Protein AF-A0A940WAW4-F1 (afdb_monomer)

Sequence (94 aa):
MDVVALWGLFAGLVLGTLFVDLLVFNKKPHVMPLREASVWCGIWLSLAAAFGAAVFFLEGSSKGLEFVTGYVIEWSLSVDNLFVFIVIFRYFAV

Foldseek 3Di:
DDPVVVVVVVVVVVVVVVVCCVPPVPPDDDPQPPVNVVVVVVVVVVVLVVVLVVCCVPVHDVRSVVSVVVVVVVVVVVVVVVVVVVVVCVVVVD

Secondary structure (DSSP, 8-state):
--HHHHHHHHHHHHHHHHHHIIIII-SS-----HHHHHHHHHHHHHHHHHHHHHHHHHT-HHHHHHHHHHHHHHHHHHHHHHHHHHHHHHHHT-

Mean predicted aligned error: 8.78 Å

Nearest PDB structures (foldseek):
  5oqm-assembly1_1  TM=4.938E-01  e=5.736E+00  Saccharomyces cerevisiae S288C

pLDDT: mean 86.91, std 10.34, range [54.62, 96.12]

Solvent-accessible surface area (backbone atoms only — not comparable to full-atom values): 5307 Å² total; per-residue (Å²): 130,57,71,68,56,53,52,52,50,51,52,50,50,55,51,49,54,51,52,46,50,60,68,66,68,62,76,64,94,71,86,74,50,70,71,57,52,52,48,53,53,48,51,55,50,49,52,52,50,52,49,34,50,50,37,27,74,74,68,31,65,71,51,17,48,52,47,49,53,50,51,52,51,56,49,49,58,53,50,55,55,50,51,55,51,53,54,50,33,62,73,69,71,106

Structure (mmCIF, N/CA/C/O backbone):
data_AF-A0A940WAW4-F1
#
_entry.id   AF-A0A940WAW4-F1
#
loop_
_atom_site.group_PDB
_atom_site.id
_atom_site.type_symbol
_atom_site.label_atom_id
_atom_site.label_alt_id
_atom_site.label_comp_id
_atom_site.label_asym_id
_atom_site.label_entity_id
_atom_site.label_seq_id
_atom_site.pdbx_PDB_ins_code
_atom_site.Cartn_x
_atom_site.Cartn_y
_atom_site.Cartn_z
_atom_site.occupancy
_atom_site.B_iso_or_equiv
_atom_site.auth_seq_id
_atom_site.auth_comp_id
_atom_site.auth_asym_id
_atom_site.auth_atom_id
_atom_site.pdbx_PDB_model_num
ATOM 1 N N . MET A 1 1 ? -15.506 -2.371 -31.777 1.00 61.38 1 MET A N 1
ATOM 2 C CA . MET A 1 1 ? -16.385 -2.168 -30.609 1.00 61.38 1 MET A CA 1
ATOM 3 C C . MET A 1 1 ? -16.493 -0.675 -30.407 1.00 61.38 1 MET A C 1
ATOM 5 O O . MET A 1 1 ? -15.452 -0.034 -30.324 1.00 61.38 1 MET A O 1
ATOM 9 N N . ASP A 1 2 ? -17.703 -0.123 -30.413 1.00 83.12 2 ASP A N 1
ATOM 10 C CA . ASP A 1 2 ? -17.894 1.311 -30.188 1.00 83.12 2 ASP A CA 1
ATOM 11 C C . ASP A 1 2 ? -17.392 1.699 -28.796 1.00 83.12 2 ASP A C 1
ATOM 13 O O . ASP A 1 2 ? -17.519 0.922 -27.847 1.00 83.12 2 ASP A O 1
ATOM 17 N N . VAL A 1 3 ? -16.824 2.900 -28.661 1.00 85.50 3 VAL A N 1
ATOM 18 C CA . VAL A 1 3 ? -16.265 3.400 -27.390 1.00 85.50 3 VAL A CA 1
ATOM 19 C C . VAL A 1 3 ? -17.299 3.297 -26.261 1.00 85.50 3 VAL A C 1
ATOM 21 O O . VAL A 1 3 ? -16.970 2.895 -25.150 1.00 85.50 3 VAL A O 1
ATOM 24 N N . VAL A 1 4 ? -18.574 3.554 -26.569 1.00 89.12 4 VAL A N 1
ATOM 25 C CA . VAL A 1 4 ? -19.700 3.422 -25.631 1.00 89.12 4 VAL A CA 1
ATOM 26 C C . VAL A 1 4 ? -19.899 1.974 -25.160 1.00 89.12 4 VAL A C 1
ATOM 28 O O . VAL A 1 4 ? -20.144 1.744 -23.978 1.00 89.12 4 VAL A O 1
ATOM 31 N N . ALA A 1 5 ? -19.740 0.986 -26.046 1.00 87.69 5 ALA A N 1
ATOM 32 C CA . ALA A 1 5 ? -19.846 -0.430 -25.689 1.00 87.69 5 ALA A CA 1
ATOM 33 C C . ALA A 1 5 ? -18.679 -0.892 -24.797 1.00 87.69 5 ALA A C 1
ATOM 35 O O . ALA A 1 5 ? -18.884 -1.687 -23.883 1.00 87.69 5 ALA A O 1
ATOM 36 N N . LEU A 1 6 ? -17.473 -0.354 -25.015 1.00 89.00 6 LEU A N 1
ATOM 37 C CA . LEU A 1 6 ? -16.305 -0.583 -24.155 1.00 89.00 6 LEU A CA 1
ATOM 38 C C . LEU A 1 6 ? -16.518 -0.028 -22.739 1.00 89.00 6 LEU A C 1
ATOM 40 O O . LEU A 1 6 ? -16.262 -0.735 -21.766 1.00 89.00 6 LEU A O 1
ATOM 44 N N . TRP A 1 7 ? -17.051 1.192 -22.615 1.00 90.81 7 TRP A N 1
ATOM 45 C CA . TRP A 1 7 ? -17.404 1.774 -21.315 1.00 90.81 7 TRP A CA 1
ATOM 46 C C . TRP A 1 7 ? -18.521 1.004 -20.611 1.00 90.81 7 TRP A C 1
ATOM 48 O O . TRP A 1 7 ? -18.437 0.781 -19.405 1.00 90.81 7 TRP A O 1
ATOM 58 N N . GLY A 1 8 ? -19.533 0.551 -21.355 1.00 93.31 8 GLY A N 1
ATOM 59 C CA . GLY A 1 8 ? -20.603 -0.289 -20.816 1.00 93.31 8 GLY A CA 1
ATOM 60 C C . GLY A 1 8 ? -20.090 -1.630 -20.285 1.00 93.31 8 GLY A C 1
ATOM 61 O O . GLY A 1 8 ? -20.451 -2.029 -19.179 1.00 93.31 8 GLY A O 1
ATOM 62 N N . LEU A 1 9 ? -19.200 -2.296 -21.029 1.00 92.94 9 LEU A N 1
ATOM 63 C CA . LEU A 1 9 ? -18.555 -3.538 -20.597 1.00 92.94 9 LEU A CA 1
ATOM 64 C C . LEU A 1 9 ? -17.700 -3.319 -19.343 1.00 92.94 9 LEU A C 1
ATOM 66 O O . LEU A 1 9 ? -17.802 -4.091 -18.394 1.00 92.94 9 LEU A O 1
ATOM 70 N N . PHE A 1 10 ? -16.883 -2.262 -19.326 1.00 91.94 10 PHE A N 1
ATOM 71 C CA . PHE A 1 10 ? -16.036 -1.922 -18.185 1.00 91.94 10 PHE A CA 1
ATOM 72 C C . PHE A 1 10 ? -16.867 -1.636 -16.930 1.00 91.94 10 PHE A C 1
ATOM 74 O O . PHE A 1 10 ? -16.612 -2.224 -15.882 1.00 91.94 10 PHE A O 1
ATOM 81 N N . ALA A 1 11 ? -17.908 -0.807 -17.044 1.00 92.88 11 ALA A N 1
ATOM 82 C CA . ALA A 1 11 ? -18.822 -0.522 -15.942 1.00 92.88 11 ALA A CA 1
ATOM 83 C C . ALA A 1 11 ? -19.530 -1.792 -15.448 1.00 92.88 11 ALA A C 1
ATOM 85 O O . ALA A 1 11 ? -19.620 -2.015 -14.244 1.00 92.88 11 ALA A O 1
ATOM 86 N N . GLY A 1 12 ? -19.982 -2.653 -16.365 1.00 94.81 12 GLY A N 1
ATOM 87 C CA . GLY A 1 12 ? -20.585 -3.940 -16.020 1.00 94.81 12 GLY A CA 1
ATOM 88 C C . GLY A 1 12 ? -19.624 -4.857 -15.263 1.00 94.81 12 GLY A C 1
ATOM 89 O O . GLY A 1 12 ? -20.020 -5.481 -14.281 1.00 94.81 12 GLY A O 1
ATOM 90 N N . LEU A 1 13 ? -18.354 -4.897 -15.670 1.00 93.56 13 LEU A N 1
ATOM 91 C CA . LEU A 1 13 ? -17.318 -5.686 -15.008 1.00 93.56 13 LEU A CA 1
ATOM 92 C C . LEU A 1 13 ? -17.030 -5.144 -13.602 1.00 93.56 13 LEU A C 1
ATOM 94 O O . LEU A 1 13 ? -17.057 -5.918 -12.651 1.00 93.56 13 LEU A O 1
ATOM 98 N N . VAL A 1 14 ? -16.846 -3.828 -13.457 1.00 92.50 14 VAL A N 1
ATOM 99 C CA . VAL A 1 14 ? -16.619 -3.162 -12.160 1.00 92.50 14 VAL A CA 1
ATOM 100 C C . VAL A 1 14 ? -17.789 -3.378 -11.200 1.00 92.50 14 VAL A C 1
ATOM 102 O O . VAL A 1 14 ? -17.585 -3.721 -10.038 1.00 92.50 14 VAL A O 1
ATOM 105 N N . LEU A 1 15 ? -19.027 -3.208 -11.670 1.00 92.69 15 LEU A N 1
ATOM 106 C CA . LEU A 1 15 ? -20.213 -3.450 -10.848 1.00 92.69 15 LEU A CA 1
ATOM 107 C C . LEU A 1 15 ? -20.344 -4.930 -10.477 1.00 92.69 15 LEU A C 1
ATOM 109 O O . LEU A 1 15 ? -20.698 -5.246 -9.343 1.00 92.69 15 LEU A O 1
ATOM 113 N N . GLY A 1 16 ? -20.029 -5.836 -11.405 1.00 91.69 16 GLY A N 1
ATOM 114 C CA . GLY A 1 16 ? -20.050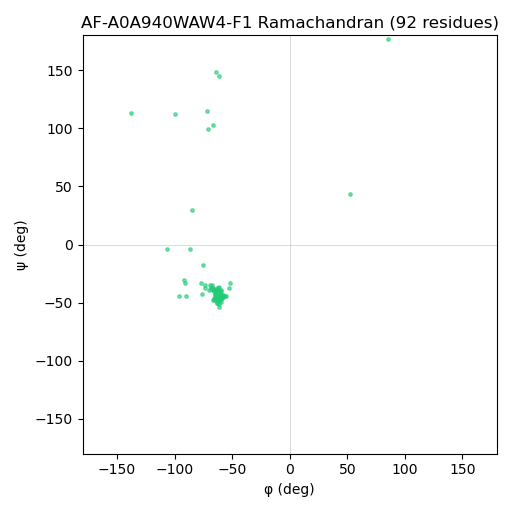 -7.275 -11.168 1.00 91.69 16 GLY A CA 1
ATOM 115 C C . 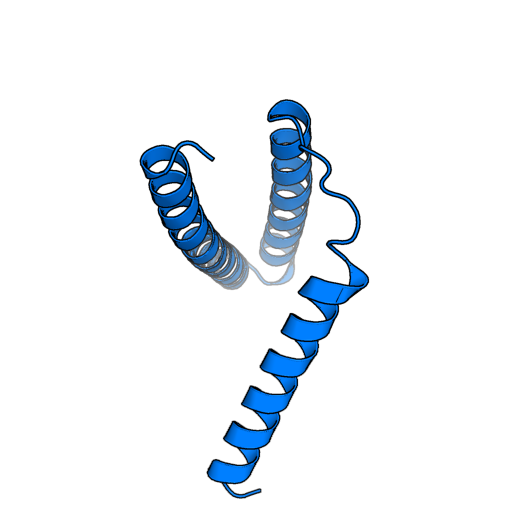GLY A 1 16 ? -19.047 -7.709 -10.100 1.00 91.69 16 GLY A C 1
ATOM 116 O O . GLY A 1 16 ? -19.415 -8.433 -9.176 1.00 91.69 16 GLY A O 1
ATOM 117 N N . THR A 1 17 ? -17.801 -7.239 -10.179 1.00 85.56 17 THR A N 1
ATOM 118 C CA . THR A 1 17 ? -16.774 -7.556 -9.177 1.00 85.56 17 THR A CA 1
ATOM 119 C C . THR A 1 17 ? -17.101 -6.945 -7.818 1.00 85.56 17 THR A C 1
ATOM 121 O O . THR A 1 17 ? -16.967 -7.639 -6.813 1.00 85.56 17 THR A O 1
ATOM 124 N N . LEU A 1 18 ? -17.631 -5.717 -7.771 1.00 85.06 18 LEU A N 1
ATOM 125 C CA . LEU A 1 18 ? -18.132 -5.103 -6.534 1.00 85.06 18 LEU A CA 1
ATOM 126 C C . LEU A 1 18 ? -19.245 -5.926 -5.881 1.00 85.06 18 LEU A C 1
ATOM 128 O O . LEU A 1 18 ? -19.252 -6.120 -4.667 1.00 85.06 18 LEU A O 1
ATOM 132 N N . PHE A 1 19 ? -20.189 -6.425 -6.679 1.00 86.25 19 PHE A N 1
ATOM 133 C CA . PHE A 1 19 ? -21.302 -7.220 -6.169 1.00 86.25 19 PHE A CA 1
ATOM 134 C C . PHE A 1 19 ? -20.816 -8.540 -5.557 1.00 86.25 19 PHE A C 1
ATOM 136 O O . PHE A 1 19 ? -21.299 -8.958 -4.504 1.00 86.25 19 PHE A O 1
ATOM 143 N N . VAL A 1 20 ? -19.826 -9.175 -6.190 1.00 84.50 20 VAL A N 1
ATOM 144 C CA . VAL A 1 20 ? -19.176 -10.387 -5.675 1.00 84.50 20 VAL A CA 1
ATOM 145 C C . VAL A 1 20 ? -18.432 -10.097 -4.369 1.00 84.50 20 VAL A C 1
ATOM 147 O O . VAL A 1 20 ? -18.603 -10.842 -3.404 1.00 84.50 20 VAL A O 1
ATOM 150 N N . ASP A 1 21 ? -17.662 -9.012 -4.306 1.00 76.88 21 ASP A N 1
ATOM 151 C CA . ASP A 1 21 ? -16.889 -8.632 -3.118 1.00 76.88 21 ASP A CA 1
ATOM 152 C C . ASP A 1 21 ? -17.792 -8.370 -1.895 1.00 76.88 21 ASP A C 1
ATOM 154 O O . ASP A 1 21 ? -17.579 -8.902 -0.798 1.00 76.88 21 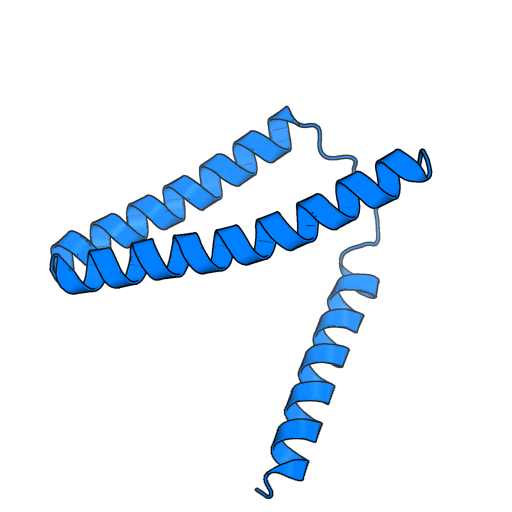ASP A O 1
ATOM 158 N N . LEU A 1 22 ? -18.896 -7.647 -2.105 1.00 76.19 22 LEU A N 1
ATOM 159 C CA . LEU A 1 22 ? -19.847 -7.302 -1.047 1.00 76.19 22 LEU A CA 1
ATOM 160 C C . LEU A 1 22 ? -20.722 -8.483 -0.593 1.00 76.19 22 LEU A C 1
ATOM 162 O O . LEU A 1 22 ? -21.002 -8.602 0.598 1.00 76.19 22 LEU A O 1
ATOM 166 N N . LEU A 1 23 ? -21.156 -9.374 -1.493 1.00 72.62 23 LEU A N 1
ATOM 167 C CA . LEU A 1 23 ? -22.070 -10.473 -1.133 1.00 72.62 23 LEU A CA 1
ATOM 168 C C . LEU A 1 23 ? -21.377 -11.771 -0.716 1.00 72.62 23 LEU A C 1
ATOM 170 O O . LEU A 1 23 ? -21.929 -12.539 0.082 1.00 72.62 23 LEU A O 1
ATOM 174 N N . VAL A 1 24 ? -20.215 -12.069 -1.295 1.00 69.50 24 VAL A N 1
ATOM 175 C CA . VAL A 1 24 ? -19.547 -13.364 -1.109 1.00 69.50 24 VAL A CA 1
ATOM 176 C C . VAL A 1 24 ? -18.497 -13.282 -0.007 1.00 69.50 24 VAL A C 1
ATOM 178 O O . VAL A 1 24 ? -18.466 -14.167 0.850 1.00 69.50 24 VAL A O 1
ATOM 181 N N . PHE A 1 25 ? -17.684 -12.224 0.016 1.00 59.53 25 PHE A N 1
ATOM 182 C CA . PHE A 1 25 ? -16.520 -12.141 0.902 1.00 59.53 25 PHE A CA 1
ATOM 183 C C . PHE A 1 25 ? -16.820 -11.466 2.252 1.00 59.53 25 PHE A C 1
ATOM 185 O O . PHE A 1 25 ? -16.287 -11.892 3.275 1.00 59.53 25 PHE A O 1
ATOM 192 N N . ASN A 1 26 ? -17.765 -10.523 2.318 1.00 59.38 26 ASN A N 1
ATOM 193 C CA . ASN A 1 26 ? -18.116 -9.793 3.548 1.00 59.38 26 ASN A CA 1
ATOM 194 C C . ASN A 1 26 ? -19.141 -10.504 4.467 1.00 59.38 26 ASN A C 1
ATOM 196 O O . ASN A 1 26 ? -19.908 -9.859 5.180 1.00 59.38 26 ASN A O 1
ATOM 200 N N . LYS A 1 27 ? -19.195 -11.845 4.494 1.00 58.28 27 LYS A N 1
ATOM 201 C CA . LYS A 1 27 ? -20.215 -12.570 5.290 1.00 58.28 27 LYS A CA 1
ATOM 202 C C . LYS A 1 27 ? -19.968 -12.596 6.800 1.00 58.28 27 LYS A C 1
ATOM 204 O O . LYS A 1 27 ? -20.894 -12.910 7.546 1.00 58.28 27 LYS A O 1
ATOM 209 N N . LYS A 1 28 ? -18.750 -12.319 7.271 1.00 54.62 28 LYS A N 1
ATOM 210 C CA . LYS A 1 28 ? -18.439 -12.289 8.707 1.00 54.62 28 LYS A CA 1
ATOM 211 C C . LYS A 1 28 ? -17.546 -11.091 9.025 1.00 54.62 28 LYS A C 1
ATOM 213 O O . LYS A 1 28 ? -16.391 -11.102 8.606 1.00 54.62 28 LYS A O 1
ATOM 218 N N . PRO A 1 29 ? -18.038 -10.094 9.777 1.00 56.09 29 PRO A N 1
ATOM 219 C CA . PRO A 1 29 ? -17.192 -9.023 10.270 1.00 56.09 29 PRO A CA 1
ATOM 220 C C . PRO A 1 29 ? -16.210 -9.617 11.281 1.00 56.09 29 PRO A C 1
ATOM 222 O O . PRO A 1 29 ? -16.574 -9.953 12.408 1.00 56.09 29 PRO A O 1
ATOM 225 N N . HIS A 1 30 ? -14.967 -9.808 10.848 1.00 64.50 30 HIS A N 1
ATOM 226 C CA . HIS A 1 30 ? -13.859 -10.125 11.733 1.00 64.50 30 HIS A CA 1
ATOM 227 C C . HIS A 1 30 ? -13.085 -8.836 11.978 1.00 64.50 30 HIS A C 1
ATOM 229 O O . HIS A 1 30 ? -12.500 -8.267 11.058 1.00 64.50 30 HIS A O 1
ATOM 235 N N . VAL A 1 31 ? -13.126 -8.349 13.216 1.00 68.75 31 VAL A N 1
ATOM 236 C CA . VAL A 1 31 ? -12.384 -7.155 13.618 1.00 68.75 31 VAL A CA 1
ATOM 237 C C . VAL A 1 31 ? -10.910 -7.538 13.651 1.00 68.75 31 VAL A C 1
ATOM 239 O O . VAL A 1 31 ? -10.461 -8.190 14.590 1.00 68.75 31 VAL A O 1
ATOM 242 N N . MET A 1 32 ? -10.177 -7.200 12.592 1.00 70.19 32 MET A N 1
ATOM 243 C CA . MET A 1 32 ? -8.761 -7.533 12.492 1.00 70.19 32 MET A CA 1
ATOM 244 C C . MET A 1 32 ? -7.989 -6.648 13.481 1.00 70.19 32 MET A C 1
ATOM 246 O O . MET A 1 32 ? -7.989 -5.421 13.332 1.00 70.19 32 MET A O 1
ATOM 250 N N . PRO A 1 33 ? -7.359 -7.217 14.523 1.00 82.62 33 PRO A N 1
ATOM 251 C CA . PRO A 1 33 ? -6.610 -6.421 15.479 1.00 82.62 33 PRO A CA 1
ATOM 252 C C . PRO A 1 33 ? -5.423 -5.751 14.779 1.00 82.62 33 PRO A C 1
ATOM 254 O O . PRO A 1 33 ? -4.813 -6.327 13.879 1.00 82.62 33 PRO A O 1
ATOM 257 N N . LEU A 1 34 ? -5.036 -4.555 15.240 1.00 83.88 34 LEU A N 1
ATOM 258 C CA . LEU A 1 34 ? -3.963 -3.752 14.627 1.00 83.88 34 LEU A CA 1
ATOM 259 C C . LEU A 1 34 ? -2.655 -4.541 14.423 1.00 83.88 34 LEU A C 1
ATOM 261 O O . LEU A 1 34 ? -1.940 -4.316 13.454 1.00 83.88 34 LEU A O 1
ATOM 265 N N . ARG A 1 35 ? -2.365 -5.488 15.326 1.00 84.62 35 ARG A N 1
ATOM 266 C CA . ARG A 1 35 ? -1.195 -6.377 15.256 1.00 84.62 35 ARG A CA 1
ATOM 267 C C . ARG A 1 35 ? -1.244 -7.352 14.084 1.00 84.62 35 ARG A C 1
ATOM 269 O O . ARG A 1 35 ? -0.211 -7.648 13.503 1.00 84.62 35 ARG A O 1
ATOM 276 N N . GLU A 1 36 ? -2.418 -7.881 13.770 1.00 87.75 36 GLU A N 1
ATOM 277 C CA . GLU A 1 36 ? -2.588 -8.792 12.641 1.00 87.75 36 GLU A CA 1
ATOM 278 C C . GLU A 1 36 ? -2.571 -8.004 11.329 1.00 87.75 36 GLU A C 1
ATOM 280 O O . GLU A 1 36 ? -1.855 -8.373 10.401 1.00 87.75 36 GLU A O 1
ATOM 285 N N . ALA A 1 37 ? -3.246 -6.851 11.292 1.00 87.94 37 ALA A N 1
ATOM 286 C CA . ALA A 1 37 ? -3.227 -5.955 10.140 1.00 87.94 37 ALA A CA 1
ATOM 287 C C . ALA A 1 37 ? -1.802 -5.491 9.785 1.00 87.94 37 ALA A C 1
ATOM 289 O O . ALA A 1 37 ? -1.420 -5.508 8.617 1.00 87.94 37 ALA A O 1
ATOM 290 N N . SER A 1 38 ? -0.978 -5.130 10.776 1.00 88.69 38 SER A N 1
ATOM 291 C CA . SER A 1 38 ? 0.407 -4.718 10.526 1.00 88.69 38 SER A CA 1
ATOM 292 C C . SER A 1 38 ? 1.289 -5.863 10.023 1.00 88.69 38 SER A C 1
ATOM 294 O O . SER A 1 38 ? 2.155 -5.628 9.180 1.00 88.69 38 SER A O 1
ATOM 296 N N . VAL A 1 39 ? 1.058 -7.098 10.486 1.00 93.25 39 VAL A N 1
ATOM 297 C CA . VAL A 1 39 ? 1.747 -8.293 9.973 1.00 93.25 39 VAL A CA 1
ATOM 298 C C . VAL A 1 39 ? 1.365 -8.545 8.519 1.00 93.25 39 VAL A C 1
ATOM 300 O O . VAL A 1 39 ? 2.256 -8.710 7.690 1.00 93.25 39 VAL A O 1
ATOM 303 N N . TRP A 1 40 ? 0.074 -8.502 8.179 1.00 92.31 40 TRP A N 1
ATOM 304 C CA . TRP A 1 40 ? -0.378 -8.651 6.795 1.00 92.31 40 TRP A CA 1
ATOM 305 C C . TRP A 1 40 ? 0.200 -7.564 5.887 1.00 92.31 40 TRP A C 1
ATOM 307 O O . TRP A 1 40 ? 0.761 -7.889 4.842 1.00 92.31 40 TRP A O 1
ATOM 317 N N . CYS A 1 41 ? 0.161 -6.296 6.305 1.00 90.88 41 CYS A N 1
ATOM 318 C CA . CYS A 1 41 ? 0.808 -5.205 5.573 1.00 90.88 41 CYS A CA 1
ATOM 319 C C . CYS A 1 41 ? 2.307 -5.464 5.368 1.00 90.88 41 CYS A C 1
ATOM 321 O O . CYS A 1 41 ? 2.812 -5.281 4.264 1.00 90.88 41 CYS A O 1
ATOM 323 N N . GLY A 1 42 ? 3.017 -5.929 6.400 1.00 94.38 42 GLY A N 1
ATOM 324 C CA . GLY A 1 42 ? 4.438 -6.265 6.305 1.00 94.38 42 GLY A CA 1
ATOM 325 C C . GLY A 1 42 ? 4.723 -7.420 5.341 1.00 94.38 42 GLY A C 1
ATOM 326 O O . GLY A 1 42 ? 5.677 -7.349 4.566 1.00 94.38 42 GLY A O 1
ATOM 327 N N . ILE A 1 43 ? 3.884 -8.460 5.330 1.00 95.88 43 ILE A N 1
ATOM 328 C CA . ILE A 1 43 ? 4.006 -9.591 4.398 1.00 95.88 43 ILE A CA 1
ATOM 329 C C . ILE A 1 43 ? 3.856 -9.099 2.956 1.00 95.88 43 ILE A C 1
ATOM 331 O O . ILE A 1 43 ? 4.736 -9.345 2.134 1.00 95.88 43 ILE A O 1
ATOM 335 N N . TRP A 1 44 ? 2.798 -8.350 2.652 1.00 92.69 44 TRP A N 1
ATOM 336 C CA . TRP A 1 44 ? 2.562 -7.848 1.296 1.00 92.69 44 TRP A CA 1
ATOM 337 C C . TRP A 1 44 ? 3.627 -6.849 0.841 1.00 92.69 44 TRP A C 1
ATOM 339 O O . TRP A 1 44 ? 4.099 -6.931 -0.293 1.00 92.69 44 TRP A O 1
ATOM 349 N N . LEU A 1 45 ? 4.062 -5.958 1.735 1.00 94.50 45 LEU A N 1
ATOM 350 C CA . LEU A 1 45 ? 5.134 -5.009 1.452 1.00 94.50 45 LEU A CA 1
ATOM 351 C C . LEU A 1 45 ? 6.468 -5.722 1.194 1.00 94.50 45 LEU A C 1
ATOM 353 O O . LEU A 1 45 ? 7.186 -5.359 0.266 1.00 94.50 45 LEU A O 1
ATOM 357 N N . SER A 1 46 ? 6.801 -6.749 1.980 1.00 95.12 46 SER A N 1
ATOM 358 C CA . SER A 1 46 ? 8.039 -7.515 1.791 1.00 95.12 46 SER A CA 1
ATOM 359 C C . SER A 1 46 ? 8.025 -8.340 0.504 1.00 95.12 46 SER A C 1
ATOM 361 O O . SER A 1 46 ? 9.042 -8.395 -0.184 1.00 95.12 46 SER A O 1
ATOM 363 N N . LEU A 1 47 ? 6.875 -8.904 0.122 1.00 95.81 47 LEU A N 1
ATOM 364 C CA . LEU A 1 47 ? 6.696 -9.582 -1.162 1.00 95.81 47 LEU A CA 1
ATOM 365 C C . LEU A 1 47 ? 6.894 -8.611 -2.337 1.00 95.81 47 LEU A C 1
ATOM 367 O O . LEU A 1 47 ? 7.636 -8.917 -3.270 1.00 95.81 47 LEU A O 1
ATOM 371 N N . ALA A 1 48 ? 6.281 -7.426 -2.271 1.00 93.75 48 ALA A N 1
ATOM 372 C CA . ALA A 1 48 ? 6.449 -6.387 -3.283 1.00 93.75 48 ALA A CA 1
ATOM 373 C C . ALA A 1 48 ? 7.903 -5.899 -3.361 1.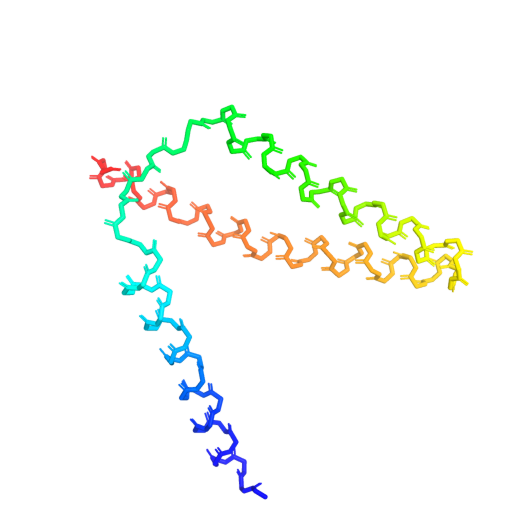00 93.75 48 ALA A C 1
ATOM 375 O O . ALA A 1 48 ? 8.450 -5.765 -4.453 1.00 93.75 48 ALA A O 1
ATOM 376 N N . ALA A 1 49 ? 8.562 -5.699 -2.218 1.00 93.81 49 ALA A N 1
ATOM 377 C CA . ALA A 1 49 ? 9.969 -5.314 -2.162 1.00 93.81 49 ALA A CA 1
ATOM 378 C C . ALA A 1 49 ? 10.890 -6.401 -2.740 1.00 93.81 49 ALA A C 1
ATOM 380 O O . ALA A 1 49 ? 11.806 -6.084 -3.496 1.00 93.81 49 ALA A O 1
ATOM 381 N N . ALA A 1 50 ? 10.634 -7.678 -2.437 1.00 96.12 50 ALA A N 1
ATOM 382 C CA . ALA A 1 50 ? 11.382 -8.801 -2.996 1.00 96.12 50 ALA A CA 1
ATOM 383 C C . ALA A 1 50 ? 11.224 -8.879 -4.521 1.00 96.12 50 ALA A C 1
ATOM 385 O O . ALA A 1 50 ? 12.207 -9.072 -5.236 1.00 96.12 50 ALA A O 1
ATOM 386 N N . PHE A 1 51 ? 10.008 -8.664 -5.027 1.00 93.75 51 PHE A N 1
ATOM 387 C CA . PHE A 1 51 ? 9.756 -8.594 -6.462 1.00 93.75 51 PHE A CA 1
ATOM 388 C C . PHE A 1 51 ? 10.455 -7.389 -7.107 1.00 93.75 51 PHE A C 1
ATOM 390 O O . PHE A 1 51 ? 11.155 -7.553 -8.101 1.00 93.75 51 PHE A O 1
ATOM 397 N N . GLY A 1 52 ? 10.355 -6.197 -6.514 1.00 93.38 52 GLY A N 1
ATOM 398 C CA . GLY A 1 52 ? 11.045 -5.001 -7.001 1.00 93.38 52 GLY A CA 1
ATOM 399 C C . GLY A 1 52 ? 12.567 -5.161 -7.029 1.00 93.38 52 GLY A C 1
ATOM 400 O O . GLY A 1 52 ? 13.210 -4.755 -7.995 1.00 93.38 52 GLY A O 1
ATOM 401 N N . ALA A 1 53 ? 13.142 -5.824 -6.022 1.00 93.00 53 ALA A N 1
ATOM 402 C CA . ALA A 1 53 ? 14.556 -6.187 -6.012 1.00 93.00 53 ALA A CA 1
ATOM 403 C C . ALA A 1 53 ? 14.895 -7.167 -7.146 1.00 93.00 53 ALA A C 1
ATOM 405 O O . ALA A 1 53 ? 15.882 -6.964 -7.849 1.00 93.00 53 ALA A O 1
ATOM 406 N N . ALA A 1 54 ? 14.065 -8.189 -7.380 1.00 93.00 54 ALA A N 1
ATOM 407 C CA . ALA A 1 54 ? 14.251 -9.108 -8.501 1.00 93.00 54 ALA A CA 1
ATOM 408 C C . ALA A 1 54 ? 14.216 -8.376 -9.856 1.00 93.00 54 ALA A C 1
ATOM 410 O O . ALA A 1 54 ? 15.094 -8.601 -10.687 1.00 93.00 54 ALA A O 1
ATOM 411 N N . VAL A 1 55 ? 13.277 -7.444 -10.058 1.00 93.06 55 VAL A N 1
ATOM 412 C CA . VAL A 1 55 ? 13.218 -6.601 -11.267 1.00 93.06 55 VAL A CA 1
ATOM 413 C C . VAL A 1 55 ? 14.477 -5.744 -11.393 1.00 93.06 55 VAL A C 1
ATOM 415 O O . VAL A 1 55 ? 15.059 -5.669 -12.471 1.00 93.06 55 VAL A O 1
ATOM 418 N N . PHE A 1 56 ? 14.950 -5.148 -10.299 1.00 91.12 56 PHE A N 1
ATOM 419 C CA . PHE A 1 56 ? 16.170 -4.342 -10.300 1.00 91.12 56 PHE A CA 1
ATOM 420 C C . PHE A 1 56 ? 17.407 -5.143 -10.742 1.00 91.12 56 PHE A C 1
ATOM 422 O O . PHE A 1 56 ? 18.236 -4.624 -11.490 1.00 91.12 56 PHE A O 1
ATOM 429 N N . PHE A 1 57 ? 17.530 -6.406 -10.313 1.00 91.56 57 PHE A N 1
ATOM 430 C CA . PHE A 1 57 ? 18.651 -7.274 -10.691 1.00 91.56 57 PHE A CA 1
ATOM 431 C C . PHE A 1 57 ? 18.538 -7.854 -12.109 1.00 91.56 57 PHE A C 1
ATOM 433 O O . PHE A 1 57 ? 19.568 -8.049 -12.750 1.00 91.56 57 PHE A O 1
ATOM 440 N N . LEU A 1 58 ? 17.327 -8.141 -12.596 1.00 92.38 58 LEU A N 1
ATOM 441 C CA . LEU A 1 58 ? 17.108 -8.799 -13.893 1.00 92.38 58 LEU A CA 1
ATOM 442 C C . LEU A 1 58 ? 16.968 -7.810 -15.059 1.00 92.38 58 LEU A C 1
ATOM 444 O O . LEU A 1 58 ? 17.559 -8.015 -16.114 1.00 92.38 58 LEU A O 1
ATOM 448 N N . GLU A 1 59 ? 16.205 -6.737 -14.862 1.00 89.94 59 GLU A N 1
ATOM 449 C CA . GLU A 1 59 ? 15.833 -5.751 -15.892 1.00 89.94 59 GLU A CA 1
ATOM 450 C C . GLU A 1 59 ? 16.592 -4.419 -15.724 1.00 89.94 59 GLU A C 1
ATOM 452 O O . GLU A 1 59 ? 16.471 -3.493 -16.530 1.00 89.94 59 GLU A O 1
ATOM 457 N N . GLY A 1 60 ? 17.397 -4.310 -14.663 1.00 90.19 60 GLY A N 1
ATOM 458 C CA . GLY A 1 60 ? 18.225 -3.150 -14.363 1.00 90.19 60 GLY A CA 1
ATOM 459 C C . GLY A 1 60 ? 17.514 -2.039 -13.585 1.00 90.19 60 GLY A C 1
ATOM 460 O O . GLY A 1 60 ? 16.316 -2.064 -13.295 1.00 90.19 60 GLY A O 1
ATOM 461 N N . SER A 1 61 ? 18.298 -1.010 -13.249 1.00 87.38 61 SER A N 1
ATOM 462 C CA . SER A 1 61 ? 17.895 0.053 -12.318 1.00 87.38 61 SER A CA 1
ATOM 463 C C . SER A 1 61 ? 16.676 0.863 -12.781 1.00 87.38 61 SER A C 1
ATOM 465 O O . SER A 1 61 ? 15.814 1.189 -11.968 1.00 87.38 61 SER A O 1
ATOM 467 N N . SER A 1 62 ? 16.547 1.129 -14.088 1.00 89.75 62 SER A N 1
ATOM 468 C CA . SER A 1 62 ? 15.422 1.910 -14.632 1.00 89.75 62 SER A CA 1
ATOM 469 C C . SER A 1 62 ? 14.076 1.226 -14.386 1.00 89.75 62 SER A C 1
ATOM 471 O O . SER A 1 62 ? 13.137 1.862 -13.917 1.00 89.75 62 SER A O 1
ATOM 473 N N . LYS A 1 63 ? 13.986 -0.084 -14.654 1.00 90.31 63 LYS A N 1
ATOM 474 C CA . LYS A 1 63 ? 12.750 -0.857 -14.475 1.00 90.31 63 LYS A CA 1
ATOM 475 C C . LYS A 1 63 ? 12.437 -1.130 -13.012 1.00 90.31 63 LYS A C 1
ATOM 477 O O . LYS A 1 63 ? 11.273 -1.072 -12.625 1.00 90.31 63 LYS A O 1
ATOM 482 N N . GLY A 1 64 ? 13.463 -1.338 -12.185 1.00 90.94 64 GLY A N 1
ATOM 483 C CA . GLY A 1 64 ? 13.286 -1.417 -10.735 1.00 90.94 64 GLY 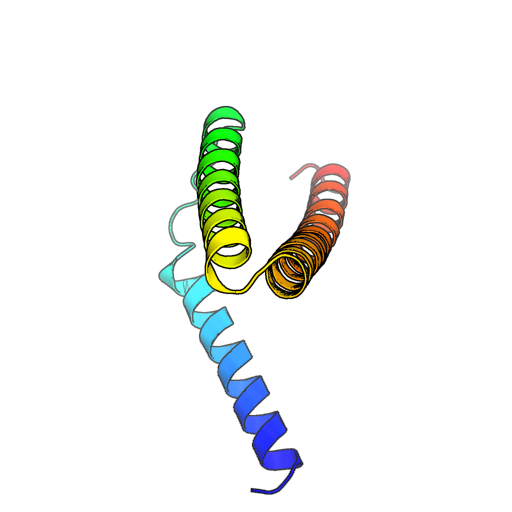A CA 1
ATOM 484 C C . GLY A 1 64 ? 12.706 -0.123 -10.148 1.00 90.94 64 GLY A C 1
ATOM 485 O O . GLY A 1 64 ? 11.777 -0.178 -9.345 1.00 90.94 64 GLY A O 1
ATOM 486 N N . LEU A 1 65 ? 13.197 1.040 -10.590 1.00 93.31 65 LEU A N 1
ATOM 487 C CA . LEU A 1 65 ? 12.663 2.340 -10.174 1.00 93.31 65 LEU A CA 1
ATOM 488 C C . LEU A 1 65 ? 11.226 2.557 -10.660 1.00 93.31 65 LEU A C 1
ATOM 490 O O . LEU A 1 65 ? 10.385 2.936 -9.853 1.00 93.31 65 LEU A O 1
ATOM 494 N N . GLU A 1 66 ? 10.922 2.261 -11.928 1.00 94.56 66 GLU A N 1
ATOM 495 C CA . GLU A 1 66 ? 9.550 2.327 -12.459 1.00 94.56 66 GLU A CA 1
ATOM 496 C C . GLU A 1 66 ? 8.576 1.472 -11.629 1.00 94.56 66 GLU A C 1
ATOM 498 O O . GLU A 1 66 ? 7.498 1.948 -11.270 1.00 94.56 66 GLU A O 1
ATOM 503 N N . PHE A 1 67 ? 8.970 0.246 -11.262 1.00 94.25 67 PHE A N 1
ATOM 504 C CA . PHE A 1 67 ? 8.155 -0.636 -10.425 1.00 94.25 67 PHE A CA 1
ATOM 505 C C . PHE A 1 67 ? 7.912 -0.048 -9.032 1.00 94.25 67 PHE A C 1
ATOM 507 O O . PHE A 1 67 ? 6.769 0.023 -8.585 1.00 94.25 67 PHE A O 1
ATOM 514 N N . VAL A 1 68 ? 8.968 0.389 -8.339 1.00 93.94 68 VAL A N 1
ATOM 515 C CA 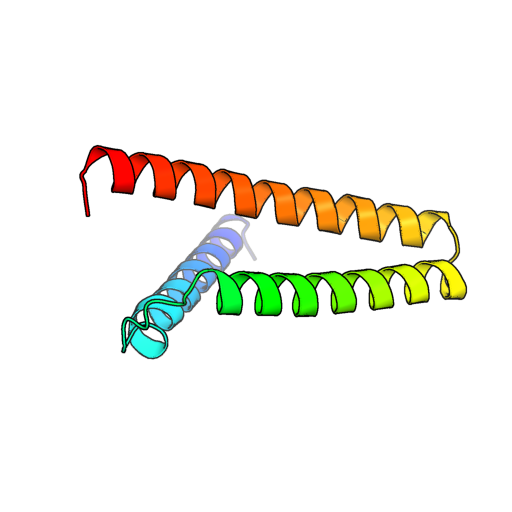. VAL A 1 68 ? 8.840 0.932 -6.978 1.00 93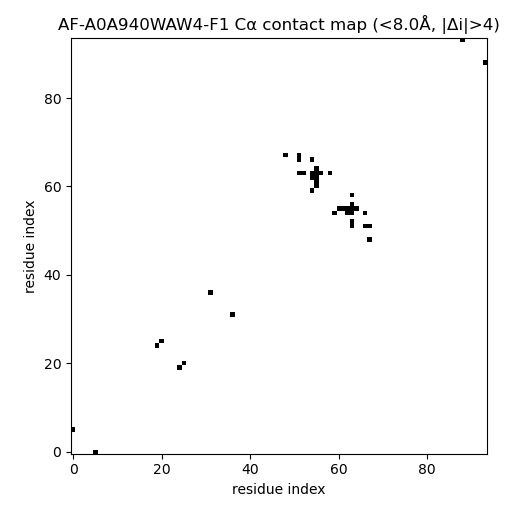.94 68 VAL A CA 1
ATOM 516 C C . VAL A 1 68 ? 8.019 2.220 -6.984 1.00 93.94 68 VAL A C 1
ATOM 518 O O . VAL A 1 68 ? 7.155 2.396 -6.128 1.00 93.94 68 VAL A O 1
ATOM 521 N N . THR A 1 69 ? 8.243 3.107 -7.954 1.00 95.06 69 THR A N 1
ATOM 522 C CA . THR A 1 69 ? 7.455 4.334 -8.102 1.00 95.06 69 THR A CA 1
ATOM 523 C C . THR A 1 69 ? 5.986 4.017 -8.369 1.00 95.06 69 THR A C 1
ATOM 525 O O . THR A 1 69 ? 5.127 4.584 -7.698 1.00 95.06 69 THR A O 1
ATOM 528 N N . GLY A 1 70 ? 5.686 3.085 -9.279 1.00 95.19 70 GLY A N 1
ATOM 529 C CA . GLY A 1 70 ? 4.316 2.640 -9.543 1.00 95.19 70 GLY A CA 1
ATOM 530 C C . GLY A 1 70 ? 3.651 2.055 -8.297 1.00 95.19 70 GLY A C 1
ATOM 531 O O . GLY A 1 70 ? 2.575 2.503 -7.905 1.00 95.19 70 GLY A O 1
ATOM 532 N N . TYR A 1 71 ? 4.339 1.142 -7.608 1.00 94.62 71 TYR A N 1
ATOM 533 C CA . TYR A 1 71 ? 3.842 0.514 -6.386 1.00 94.62 71 TYR A CA 1
ATOM 534 C C . TYR A 1 71 ? 3.518 1.541 -5.291 1.00 94.62 71 TYR A C 1
ATOM 536 O O . TYR A 1 71 ? 2.453 1.485 -4.679 1.00 94.62 71 TYR A O 1
ATOM 544 N N . VAL A 1 72 ? 4.405 2.514 -5.056 1.00 94.69 72 VAL A N 1
ATOM 545 C CA . VAL A 1 72 ? 4.182 3.568 -4.051 1.00 94.69 72 VAL A CA 1
ATOM 546 C C . VAL A 1 72 ? 3.006 4.468 -4.432 1.00 94.69 72 VAL A C 1
ATOM 548 O O . VAL A 1 72 ? 2.228 4.841 -3.555 1.00 94.69 72 VAL A O 1
ATOM 551 N N . ILE A 1 73 ? 2.846 4.804 -5.715 1.00 95.88 73 ILE A N 1
ATOM 552 C CA . ILE A 1 73 ? 1.714 5.610 -6.194 1.00 95.88 73 ILE A CA 1
ATOM 553 C C . ILE A 1 73 ? 0.392 4.873 -5.959 1.00 95.88 73 ILE A C 1
ATOM 555 O O . ILE A 1 73 ? -0.528 5.439 -5.367 1.00 95.88 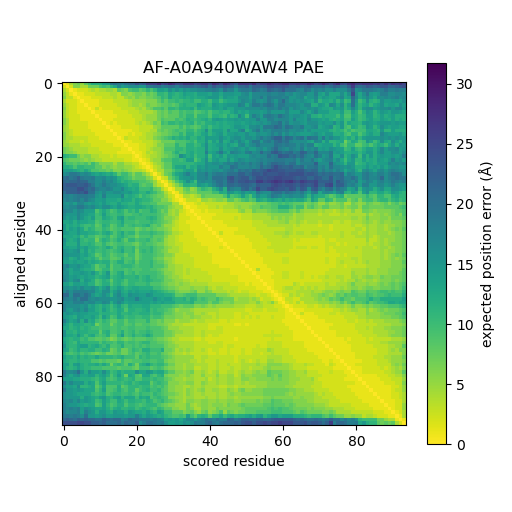73 ILE A O 1
ATOM 559 N N . GLU A 1 74 ? 0.297 3.609 -6.368 1.00 93.88 74 GLU A N 1
ATOM 560 C CA . GLU A 1 74 ? -0.909 2.793 -6.176 1.00 93.88 74 GLU A CA 1
ATOM 561 C C . GLU A 1 74 ? -1.237 2.596 -4.691 1.00 93.88 74 GLU A C 1
ATOM 563 O O . GLU A 1 74 ? -2.396 2.706 -4.268 1.00 93.88 74 GLU A O 1
ATOM 568 N N . TRP A 1 75 ? -0.208 2.368 -3.871 1.00 91.94 75 TRP A N 1
ATOM 569 C CA . TRP A 1 75 ? -0.374 2.241 -2.431 1.00 91.94 75 TRP A CA 1
ATOM 570 C C . TRP A 1 75 ? -0.857 3.552 -1.798 1.00 91.94 75 TRP A C 1
ATOM 572 O O . TRP A 1 75 ? -1.801 3.535 -1.008 1.00 91.94 75 TRP A O 1
ATOM 582 N N . SER A 1 76 ? -0.300 4.698 -2.197 1.00 92.44 76 SER A N 1
ATOM 583 C CA . SER A 1 76 ? -0.739 6.017 -1.726 1.00 92.44 76 SER A CA 1
ATOM 584 C C . SER A 1 76 ? -2.197 6.310 -2.089 1.00 92.44 76 SER A C 1
ATOM 586 O O . SER A 1 76 ? -2.928 6.832 -1.249 1.00 92.44 76 SER A O 1
ATOM 588 N N . LEU A 1 77 ? -2.639 5.955 -3.302 1.00 92.81 77 LEU A N 1
ATOM 589 C CA . LEU A 1 77 ? -4.039 6.104 -3.721 1.00 92.81 77 LEU A CA 1
ATOM 590 C C . LEU A 1 77 ? -4.984 5.256 -2.858 1.00 92.81 77 LEU A C 1
ATOM 592 O O . LEU A 1 77 ? -6.080 5.692 -2.513 1.00 92.81 77 LEU A O 1
ATOM 596 N N . SER A 1 78 ? -4.558 4.057 -2.463 1.00 90.31 78 SER A N 1
ATOM 597 C CA . SER A 1 78 ? -5.338 3.188 -1.574 1.00 90.31 78 SER A CA 1
ATOM 598 C C . SER A 1 78 ? -5.405 3.735 -0.139 1.00 90.31 78 SER A C 1
ATOM 600 O O . SER A 1 78 ? -6.459 3.683 0.498 1.00 90.31 78 SER A O 1
ATOM 602 N N . VAL A 1 79 ? -4.300 4.296 0.368 1.00 91.25 79 VAL A N 1
ATOM 603 C CA . VAL A 1 79 ? -4.213 4.891 1.715 1.00 91.25 79 VAL A CA 1
ATOM 604 C C . VAL A 1 79 ? -5.046 6.172 1.831 1.00 91.25 79 VAL A C 1
ATOM 606 O O . VAL A 1 79 ? -5.696 6.366 2.858 1.00 91.25 79 VAL A O 1
ATOM 609 N N . ASP A 1 80 ? -5.080 7.008 0.791 1.00 90.06 80 ASP A N 1
ATOM 610 C CA . ASP A 1 80 ? -5.902 8.228 0.750 1.00 90.06 80 ASP A CA 1
ATOM 611 C C . ASP A 1 80 ? -7.398 7.912 0.936 1.00 90.06 80 ASP A C 1
ATOM 613 O O . ASP A 1 80 ? -8.078 8.489 1.788 1.00 90.06 80 ASP A O 1
ATOM 617 N N . ASN A 1 81 ? -7.884 6.882 0.237 1.00 90.69 81 ASN A N 1
ATOM 618 C CA . ASN A 1 81 ? -9.257 6.400 0.384 1.00 90.69 81 ASN A CA 1
ATOM 619 C C . ASN A 1 81 ? -9.547 5.879 1.804 1.00 90.69 81 ASN A C 1
ATOM 621 O O . ASN A 1 81 ? -10.578 6.205 2.394 1.00 90.69 81 ASN A O 1
ATOM 625 N N . LEU A 1 82 ? -8.627 5.107 2.390 1.00 89.25 82 LEU A N 1
ATOM 626 C CA . LEU A 1 82 ? -8.764 4.592 3.756 1.00 89.25 82 LEU A CA 1
ATOM 627 C C . LEU A 1 82 ? -8.799 5.721 4.798 1.00 89.25 82 LEU A C 1
ATOM 629 O O . LEU A 1 82 ? -9.582 5.654 5.749 1.00 89.25 82 LEU A O 1
ATOM 633 N N . PHE A 1 83 ? -7.993 6.771 4.620 1.00 90.31 83 PHE A N 1
ATOM 634 C CA . PHE A 1 83 ? -7.967 7.921 5.521 1.00 90.31 83 PHE A CA 1
ATOM 635 C C . PHE A 1 83 ? -9.334 8.610 5.603 1.00 90.31 83 PHE A C 1
ATOM 637 O O . PHE A 1 83 ? -9.833 8.852 6.706 1.00 90.31 83 PHE A O 1
ATOM 644 N N . VAL A 1 84 ? -9.971 8.859 4.455 1.00 90.88 84 VAL A N 1
ATOM 645 C CA . VAL A 1 84 ? -11.314 9.453 4.394 1.00 90.88 84 VAL A CA 1
ATOM 646 C C . VAL A 1 84 ? -12.327 8.594 5.156 1.00 90.88 84 VAL A C 1
ATOM 648 O O . VAL A 1 84 ? -13.078 9.124 5.977 1.00 90.88 84 VAL A O 1
ATOM 651 N N . PHE A 1 85 ? -12.312 7.270 4.971 1.00 87.81 85 PHE A N 1
ATOM 652 C CA . PHE A 1 85 ? -13.215 6.371 5.696 1.00 87.81 85 PHE A CA 1
ATOM 653 C C . PHE A 1 85 ? -12.995 6.399 7.213 1.00 87.81 85 PHE A C 1
ATOM 655 O O . PHE A 1 85 ? -13.968 6.484 7.962 1.00 87.81 85 PHE A O 1
ATOM 662 N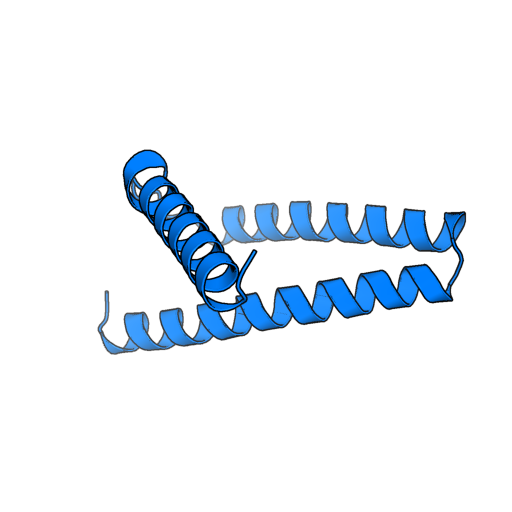 N . ILE A 1 86 ? -11.742 6.399 7.685 1.00 88.38 86 ILE A N 1
ATOM 663 C CA . ILE A 1 86 ? -11.439 6.491 9.123 1.00 88.38 86 ILE A CA 1
ATOM 664 C C . ILE A 1 86 ? -11.968 7.801 9.715 1.00 88.38 86 ILE A C 1
ATOM 666 O O . ILE A 1 86 ? -12.545 7.791 10.803 1.00 88.38 86 ILE A O 1
ATOM 670 N N . VAL A 1 87 ? -11.783 8.930 9.024 1.00 89.94 87 VAL A N 1
ATOM 671 C CA . VAL A 1 87 ? -12.281 10.235 9.486 1.00 89.94 87 VAL A CA 1
ATOM 672 C C . VAL A 1 87 ? -13.806 10.227 9.581 1.00 89.94 87 VAL A C 1
ATOM 674 O O . VAL A 1 87 ? -14.349 10.675 10.591 1.00 89.94 87 VAL A O 1
ATOM 677 N N . ILE A 1 88 ? -14.488 9.675 8.574 1.00 90.38 88 ILE A N 1
ATOM 678 C CA . ILE A 1 88 ? -15.949 9.551 8.545 1.00 90.38 88 ILE A CA 1
ATOM 679 C C . ILE A 1 88 ? -16.446 8.673 9.703 1.00 90.38 88 ILE A C 1
ATOM 681 O O . ILE A 1 88 ? -17.269 9.131 10.493 1.00 90.38 88 ILE A O 1
ATOM 685 N N . PHE A 1 89 ? -15.935 7.449 9.865 1.00 86.25 89 PHE A N 1
ATOM 686 C CA . PHE A 1 89 ? -16.382 6.551 10.939 1.00 86.25 89 PHE A CA 1
ATOM 687 C C . PHE A 1 89 ? -16.089 7.116 12.328 1.00 86.25 89 PHE A C 1
ATOM 689 O O . PHE A 1 89 ? -16.934 7.041 13.217 1.00 86.25 89 PHE A O 1
ATOM 696 N N . ARG A 1 90 ? -14.947 7.791 12.503 1.00 87.62 90 ARG A N 1
ATOM 697 C CA . ARG A 1 90 ? -14.613 8.472 13.757 1.00 87.62 90 ARG A CA 1
ATOM 698 C C . ARG A 1 90 ? -15.534 9.658 14.047 1.00 87.62 90 ARG A C 1
ATOM 700 O O . ARG A 1 90 ? -15.865 9.877 15.208 1.00 87.62 90 ARG A O 1
ATOM 707 N N . TYR A 1 91 ? -15.938 10.418 13.029 1.00 89.50 91 TYR A N 1
ATOM 708 C CA . TYR A 1 91 ? -16.911 11.503 13.183 1.00 89.50 91 TYR A CA 1
ATOM 709 C C . TYR A 1 91 ? -18.292 10.972 13.594 1.00 89.50 91 TYR A C 1
ATOM 711 O O . TYR A 1 91 ? -18.934 11.556 14.464 1.00 89.50 91 TYR A O 1
ATOM 719 N N . PHE A 1 92 ? -18.720 9.846 13.016 1.00 89.25 92 PHE A N 1
ATOM 720 C CA . PHE A 1 92 ? -20.006 9.211 13.324 1.00 89.25 92 PHE A CA 1
ATOM 721 C C . PHE A 1 92 ? -19.974 8.242 14.521 1.00 89.25 92 PHE A C 1
ATOM 723 O O . PHE A 1 92 ? -21.031 7.760 14.918 1.00 89.25 92 PHE A O 1
ATOM 730 N N . ALA A 1 93 ? -18.803 8.006 15.123 1.00 72.06 93 ALA A N 1
ATOM 731 C CA . ALA A 1 93 ? -18.589 7.123 16.274 1.00 72.06 93 ALA A CA 1
ATOM 732 C C . ALA A 1 93 ? -19.150 5.691 16.094 1.00 72.06 93 ALA A C 1
ATOM 734 O O . ALA A 1 93 ? -19.763 5.145 17.014 1.00 72.06 93 ALA A O 1
ATOM 735 N N . VAL A 1 94 ? -18.932 5.100 14.912 1.00 58.16 94 VAL A N 1
ATOM 736 C CA . VAL A 1 94 ? -19.295 3.711 14.554 1.00 58.16 94 VAL A CA 1
ATOM 737 C C . VAL A 1 94 ? -18.053 2.832 14.471 1.00 58.16 94 VAL A C 1
ATOM 739 O O . VAL A 1 94 ? -17.011 3.337 13.993 1.00 58.16 94 VAL A O 1
#

Radius of gyration: 18.37 Å; Cα contacts (8 Å, |Δi|>4): 21; chains: 1; bounding box: 41×25×47 Å